Protein AF-A0AAF0UMP2-F1 (afdb_monomer)

Organism: Solanum verrucosum (NCBI:txid315347)

Structure (mmCIF, N/CA/C/O backbone):
data_AF-A0AAF0UMP2-F1
#
_entry.id   AF-A0AAF0UMP2-F1
#
loop_
_atom_site.group_PDB
_atom_site.id
_atom_site.type_symbol
_atom_site.label_atom_id
_atom_site.label_alt_id
_atom_site.label_comp_id
_atom_site.label_asym_id
_atom_site.label_entity_id
_atom_site.label_seq_id
_atom_site.pdbx_PDB_ins_code
_atom_site.Cartn_x
_atom_site.Cartn_y
_atom_site.Cartn_z
_atom_site.occupancy
_atom_site.B_iso_or_equiv
_atom_site.auth_seq_id
_atom_site.auth_comp_id
_atom_site.auth_asym_id
_atom_site.auth_atom_id
_atom_site.pdbx_PDB_model_num
ATOM 1 N N . MET A 1 1 ? -8.488 -4.282 -8.641 1.00 85.56 1 MET A N 1
ATOM 2 C CA . MET A 1 1 ? -7.227 -3.561 -8.348 1.00 85.56 1 MET A CA 1
ATOM 3 C C . MET A 1 1 ? -6.005 -4.369 -8.751 1.00 85.56 1 MET A C 1
ATOM 5 O O . MET A 1 1 ? -5.288 -3.914 -9.628 1.00 85.56 1 MET A O 1
ATOM 9 N N . VAL A 1 2 ? -5.789 -5.566 -8.189 1.00 91.12 2 VAL A N 1
ATOM 10 C CA . VAL A 1 2 ? -4.575 -6.364 -8.464 1.00 91.12 2 VAL A CA 1
ATOM 11 C C . VAL A 1 2 ? -4.440 -6.761 -9.937 1.00 91.12 2 VAL A C 1
ATOM 13 O O . VAL A 1 2 ? -3.387 -6.541 -10.520 1.00 91.12 2 VAL A O 1
ATOM 16 N N . TYR A 1 3 ? -5.507 -7.258 -10.574 1.00 93.19 3 TYR A N 1
ATOM 17 C CA . TYR A 1 3 ? -5.482 -7.595 -12.005 1.00 93.19 3 TYR A CA 1
ATOM 18 C C . TYR A 1 3 ? -5.082 -6.407 -12.893 1.00 93.19 3 TYR A C 1
ATOM 20 O O . TYR A 1 3 ? -4.170 -6.518 -13.706 1.00 93.19 3 TYR A O 1
ATOM 28 N N . THR A 1 4 ? -5.712 -5.248 -12.683 1.00 94.06 4 THR A N 1
ATOM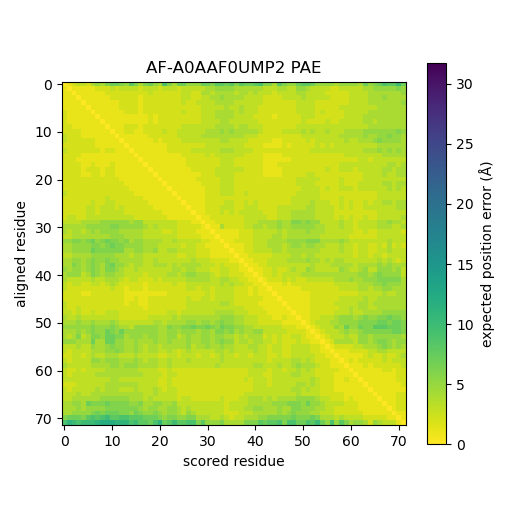 29 C CA . THR A 1 4 ? -5.386 -4.004 -13.394 1.00 94.06 4 THR A CA 1
ATOM 30 C C . THR A 1 4 ? -3.917 -3.636 -13.222 1.00 94.06 4 THR A C 1
ATOM 32 O O . THR A 1 4 ? -3.244 -3.328 -14.196 1.00 94.06 4 THR A O 1
ATOM 35 N N . ALA A 1 5 ? -3.393 -3.724 -12.000 1.00 94.94 5 ALA A N 1
ATOM 36 C CA . ALA A 1 5 ? -1.995 -3.436 -11.733 1.00 94.94 5 ALA A CA 1
ATOM 37 C C . ALA A 1 5 ? -1.040 -4.409 -12.443 1.00 94.94 5 ALA A C 1
ATOM 39 O O . ALA A 1 5 ? -0.066 -3.977 -13.048 1.00 94.94 5 ALA A O 1
ATOM 40 N N . MET A 1 6 ? -1.353 -5.710 -12.439 1.00 95.12 6 MET A N 1
ATOM 41 C CA . MET A 1 6 ? -0.576 -6.720 -13.166 1.00 95.12 6 MET A CA 1
ATOM 42 C C . MET A 1 6 ? -0.583 -6.490 -14.681 1.00 95.12 6 MET A C 1
ATOM 44 O O . MET A 1 6 ? 0.419 -6.746 -15.340 1.00 95.12 6 MET A O 1
ATOM 48 N N . LEU A 1 7 ? -1.689 -5.988 -15.238 1.00 97.12 7 LEU A N 1
ATOM 49 C CA . LEU A 1 7 ? -1.739 -5.555 -16.635 1.00 97.12 7 LEU A CA 1
ATOM 50 C C . LEU A 1 7 ? -0.851 -4.334 -16.884 1.00 97.12 7 LEU A C 1
ATOM 52 O O . LEU A 1 7 ? -0.082 -4.341 -17.839 1.00 97.12 7 LEU A O 1
ATOM 56 N N . LEU A 1 8 ? -0.920 -3.314 -16.023 1.00 97.12 8 LEU A N 1
ATOM 57 C CA . LEU A 1 8 ? -0.105 -2.101 -16.151 1.00 97.12 8 LEU A CA 1
ATOM 58 C C . LEU A 1 8 ? 1.398 -2.399 -16.077 1.00 97.12 8 LEU A C 1
ATOM 60 O O . LEU A 1 8 ? 2.166 -1.795 -16.821 1.00 97.12 8 LEU A O 1
ATOM 64 N N . LEU A 1 9 ? 1.818 -3.365 -15.255 1.00 96.88 9 LEU A N 1
ATOM 65 C CA . LEU A 1 9 ? 3.221 -3.792 -15.149 1.00 96.88 9 LEU A CA 1
ATOM 66 C C . LEU A 1 9 ? 3.807 -4.345 -16.452 1.00 96.88 9 LEU A C 1
ATOM 68 O O . LEU A 1 9 ? 5.025 -4.399 -16.585 1.00 96.88 9 LEU A O 1
ATOM 72 N N . LYS A 1 10 ? 2.975 -4.745 -17.421 1.00 97.25 10 LYS A N 1
ATOM 73 C CA . LYS A 1 10 ? 3.460 -5.158 -18.747 1.00 97.25 10 LYS A CA 1
ATOM 74 C C . LYS A 1 10 ? 3.948 -3.978 -19.592 1.00 97.25 10 LYS A C 1
ATOM 76 O O . LYS A 1 10 ? 4.652 -4.201 -20.570 1.00 97.25 10 LYS A O 1
ATOM 81 N N . TYR A 1 11 ? 3.555 -2.752 -19.241 1.00 97.62 11 TYR A N 1
ATOM 82 C CA . TYR A 1 11 ? 3.762 -1.557 -20.064 1.00 97.62 11 TYR A CA 1
ATOM 83 C C . TYR A 1 11 ? 4.437 -0.399 -19.317 1.00 97.62 11 TYR A C 1
ATOM 85 O O . TYR A 1 11 ? 4.994 0.486 -19.959 1.00 97.62 11 TYR A O 1
ATOM 93 N N . LEU A 1 12 ? 4.380 -0.373 -17.982 1.00 97.69 12 LEU A N 1
ATOM 94 C CA . LEU A 1 12 ? 4.847 0.736 -17.148 1.00 97.69 12 LEU A CA 1
ATOM 95 C C . LEU A 1 12 ? 5.865 0.268 -16.093 1.00 97.69 12 LEU A C 1
ATOM 97 O O . LEU A 1 12 ? 5.777 -0.866 -15.616 1.00 97.69 12 LEU A O 1
ATOM 101 N N . PRO A 1 13 ? 6.794 1.146 -15.664 1.00 97.56 13 PRO A N 1
ATOM 102 C CA . PRO A 1 13 ? 7.733 0.837 -14.589 1.00 97.56 13 PRO A CA 1
ATOM 103 C C . PRO A 1 13 ? 7.021 0.668 -13.237 1.00 97.56 13 PRO A C 1
ATOM 105 O O . PRO A 1 13 ? 5.992 1.295 -12.973 1.00 97.56 13 PRO A O 1
ATOM 108 N N . ILE A 1 14 ? 7.617 -0.139 -12.349 1.00 96.56 14 ILE A N 1
ATOM 109 C CA . ILE A 1 14 ? 7.051 -0.504 -11.035 1.00 96.56 14 ILE A CA 1
ATOM 110 C C . ILE A 1 14 ? 6.674 0.727 -10.205 1.00 96.56 14 ILE A C 1
ATOM 112 O O . ILE A 1 14 ? 5.567 0.782 -9.679 1.00 96.56 14 ILE A O 1
ATOM 116 N N . SER A 1 15 ? 7.545 1.738 -10.138 1.00 96.00 15 SER A N 1
ATOM 117 C CA . SER A 1 15 ? 7.308 2.961 -9.356 1.00 96.00 15 SER A CA 1
ATOM 118 C C . SER A 1 15 ? 6.049 3.716 -9.796 1.00 96.00 15 SER A C 1
ATOM 120 O O . SER A 1 15 ? 5.301 4.235 -8.961 1.00 96.00 15 SER A O 1
ATOM 122 N N . LEU A 1 16 ? 5.774 3.740 -11.105 1.00 97.19 16 LEU A N 1
ATOM 123 C CA . LEU A 1 16 ? 4.580 4.372 -11.651 1.00 97.19 16 LEU A CA 1
ATOM 124 C C . LEU A 1 16 ? 3.333 3.549 -11.327 1.00 97.19 16 LEU A C 1
ATOM 126 O O . LEU A 1 16 ? 2.342 4.113 -10.866 1.00 97.19 16 LEU A O 1
ATOM 130 N N . VAL A 1 17 ? 3.385 2.226 -11.510 1.00 97.25 17 VAL A N 1
ATOM 131 C CA . VAL A 1 17 ? 2.253 1.346 -11.178 1.00 97.25 17 VAL A CA 1
ATOM 132 C C . VAL A 1 17 ? 1.921 1.418 -9.690 1.00 97.25 17 VAL A C 1
ATOM 134 O O . VAL A 1 17 ? 0.757 1.600 -9.339 1.00 97.25 17 VAL A O 1
ATOM 137 N N . ASP A 1 18 ? 2.924 1.349 -8.819 1.00 95.75 18 ASP A N 1
ATOM 138 C CA . ASP A 1 18 ? 2.744 1.462 -7.372 1.00 95.75 18 ASP A CA 1
ATOM 139 C C . ASP A 1 18 ? 2.095 2.792 -6.983 1.00 95.75 18 ASP A C 1
ATOM 141 O O . ASP A 1 18 ? 1.119 2.807 -6.230 1.00 95.75 18 ASP A O 1
ATOM 145 N N . THR A 1 19 ? 2.561 3.903 -7.558 1.00 95.38 19 THR A N 1
ATOM 146 C CA 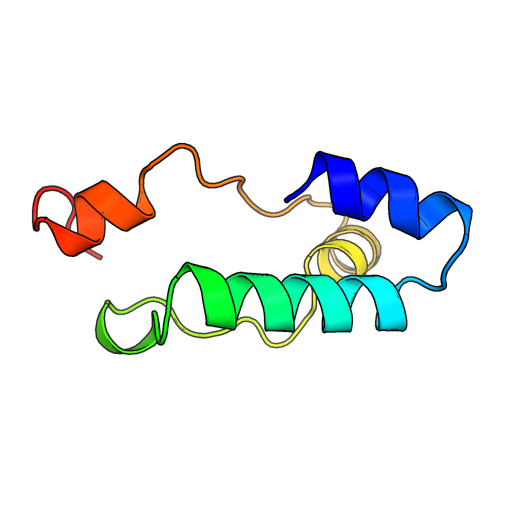. THR A 1 19 ? 1.979 5.229 -7.306 1.00 95.38 19 THR A CA 1
ATOM 147 C C . THR A 1 19 ? 0.523 5.308 -7.774 1.00 95.38 19 THR A C 1
ATOM 149 O O . THR A 1 19 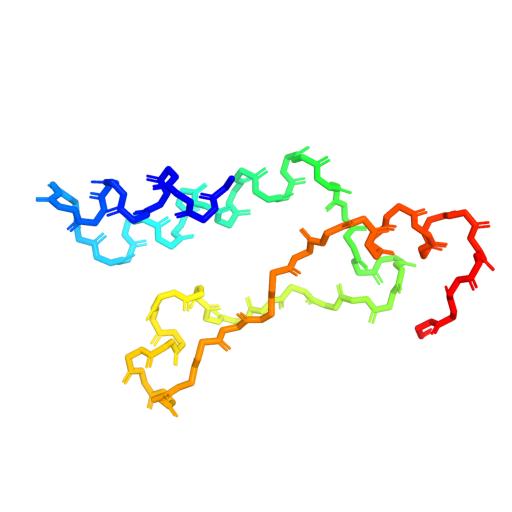? -0.335 5.829 -7.056 1.00 95.38 19 THR A O 1
ATOM 152 N N . LEU A 1 20 ? 0.218 4.791 -8.969 1.00 95.88 20 LEU A N 1
ATOM 153 C CA . LEU A 1 20 ? -1.138 4.792 -9.529 1.00 95.88 20 LEU A CA 1
ATOM 154 C C . LEU A 1 20 ? -2.098 3.963 -8.674 1.00 95.88 20 LEU A C 1
ATOM 156 O O . LEU A 1 20 ? -3.194 4.420 -8.344 1.00 95.88 20 LEU A O 1
ATOM 160 N N . ILE A 1 21 ? -1.680 2.761 -8.280 1.00 94.75 21 ILE A N 1
ATOM 161 C CA . ILE A 1 21 ? -2.507 1.857 -7.481 1.00 94.75 21 ILE A CA 1
ATOM 162 C C . ILE A 1 21 ? -2.683 2.383 -6.058 1.00 94.75 21 ILE A C 1
ATOM 164 O O . ILE A 1 21 ? -3.795 2.300 -5.541 1.00 94.75 21 ILE A O 1
ATOM 168 N N . ALA A 1 22 ? -1.657 2.983 -5.448 1.00 92.62 22 ALA A N 1
ATOM 169 C CA . ALA A 1 22 ? -1.770 3.614 -4.133 1.00 92.62 22 ALA A CA 1
ATOM 170 C C . ALA A 1 22 ? -2.756 4.794 -4.147 1.00 92.62 22 ALA A C 1
ATOM 172 O O . ALA A 1 22 ? -3.619 4.892 -3.271 1.00 92.62 22 ALA A O 1
ATOM 173 N N . LYS A 1 23 ? -2.698 5.655 -5.174 1.00 93.00 23 LYS A N 1
ATOM 174 C CA . LYS A 1 23 ? -3.667 6.750 -5.352 1.00 93.00 23 LYS A CA 1
ATOM 175 C C . LYS A 1 23 ? -5.085 6.223 -5.560 1.00 93.00 23 LYS A C 1
ATOM 177 O O . LYS A 1 23 ? -6.013 6.708 -4.917 1.00 93.00 23 LYS A O 1
ATOM 182 N N . TYR A 1 24 ? -5.251 5.207 -6.407 1.00 93.06 24 TYR A N 1
ATOM 183 C CA . TYR A 1 24 ? -6.552 4.576 -6.630 1.00 93.06 24 TYR A CA 1
ATOM 184 C C . TYR A 1 24 ? -7.098 3.910 -5.356 1.00 93.06 24 TYR A C 1
ATOM 186 O O . TYR A 1 24 ? -8.287 4.028 -5.069 1.00 93.06 24 TYR A O 1
ATOM 194 N N . ALA A 1 25 ? -6.241 3.265 -4.556 1.00 91.69 25 ALA A N 1
ATOM 195 C CA . ALA A 1 25 ? -6.614 2.681 -3.268 1.00 91.69 25 ALA A CA 1
ATOM 196 C C . ALA A 1 25 ? -7.132 3.751 -2.302 1.00 91.69 25 ALA A C 1
ATOM 198 O O . ALA A 1 25 ? -8.215 3.594 -1.744 1.00 91.69 25 ALA A O 1
ATOM 199 N N . LYS A 1 26 ? -6.398 4.863 -2.160 1.00 90.56 26 LYS A N 1
ATOM 200 C CA . LYS A 1 26 ? -6.796 5.986 -1.302 1.00 90.56 26 LYS A CA 1
ATOM 201 C C . LYS A 1 26 ? -8.110 6.620 -1.762 1.00 90.56 26 LYS A C 1
ATOM 203 O O . LYS A 1 26 ? -8.952 6.934 -0.931 1.00 90.56 26 LYS A O 1
ATOM 208 N N . PHE A 1 27 ? -8.316 6.754 -3.073 1.00 93.19 27 PHE A N 1
ATOM 209 C CA . PHE A 1 27 ? -9.583 7.235 -3.630 1.00 93.19 27 PHE A CA 1
ATOM 210 C C . PHE A 1 27 ? -10.748 6.279 -3.335 1.00 93.19 27 PHE A C 1
ATOM 212 O O . PHE A 1 27 ? -11.818 6.723 -2.932 1.00 93.19 27 PHE A O 1
ATOM 219 N N . LYS A 1 28 ? -10.544 4.967 -3.502 1.00 92.38 28 LYS A N 1
ATOM 220 C CA . LYS A 1 28 ? -11.593 3.959 -3.303 1.00 92.38 28 LYS A CA 1
ATOM 221 C C . LYS A 1 28 ? -11.961 3.765 -1.831 1.00 92.38 28 LYS A C 1
ATOM 223 O O . LYS A 1 28 ? -13.137 3.636 -1.504 1.00 92.38 28 LYS A O 1
ATOM 228 N N . PHE A 1 29 ? -10.965 3.668 -0.956 1.00 91.25 29 PHE A N 1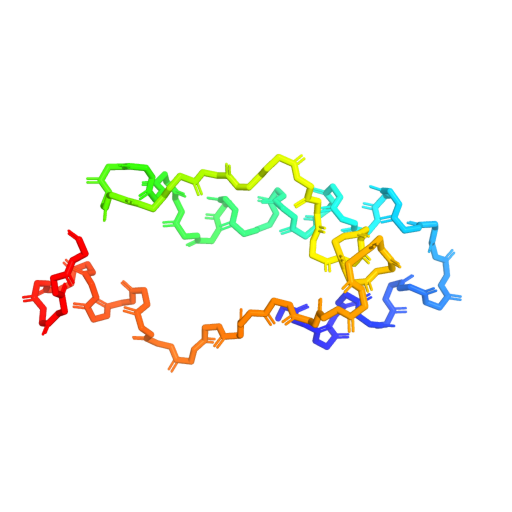
ATOM 229 C 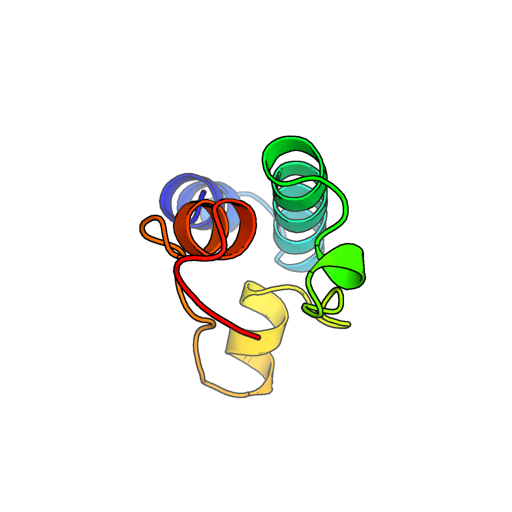CA . PHE A 1 29 ? -11.172 3.274 0.437 1.00 91.25 29 PHE A CA 1
ATOM 230 C C . PHE A 1 29 ? -11.214 4.452 1.412 1.00 91.25 29 PHE A C 1
ATOM 232 O O . PHE A 1 29 ? -11.737 4.279 2.515 1.00 91.25 29 PHE A O 1
ATOM 239 N N . GLY A 1 30 ? -10.740 5.631 1.005 1.00 91.50 30 GLY A N 1
ATOM 240 C CA . GLY A 1 30 ? -10.608 6.801 1.866 1.00 91.50 30 GLY A CA 1
ATOM 241 C C . GLY A 1 30 ? -9.361 6.739 2.750 1.00 91.50 30 GLY A C 1
ATOM 242 O O . GLY A 1 30 ? -8.399 6.023 2.461 1.00 91.50 30 GLY A O 1
ATOM 243 N N . ASN A 1 31 ? -9.369 7.517 3.833 1.00 91.38 31 ASN A N 1
ATOM 244 C CA . ASN A 1 31 ? -8.299 7.513 4.824 1.00 91.38 31 ASN A CA 1
ATOM 245 C C . ASN A 1 31 ? -8.456 6.326 5.787 1.00 91.38 31 ASN A C 1
ATOM 247 O O . ASN A 1 31 ? -9.245 6.379 6.723 1.00 91.38 31 ASN A O 1
ATOM 251 N N . LEU A 1 32 ? -7.692 5.254 5.570 1.00 93.00 32 LEU A N 1
ATOM 252 C CA . LEU A 1 32 ? -7.737 4.069 6.435 1.00 93.00 32 LEU A CA 1
ATOM 253 C C . LEU A 1 32 ? -6.971 4.244 7.758 1.00 93.00 32 LEU A C 1
ATOM 255 O O . LEU A 1 32 ? -7.147 3.429 8.662 1.00 93.00 32 LEU A O 1
ATOM 259 N N . ALA A 1 33 ? -6.181 5.315 7.912 1.00 92.44 33 ALA A N 1
ATOM 260 C CA . ALA A 1 33 ? -5.459 5.582 9.157 1.00 92.44 33 ALA A CA 1
ATOM 261 C C . ALA A 1 33 ? -6.417 5.831 10.335 1.00 92.44 33 ALA A C 1
ATOM 263 O O . ALA A 1 33 ? -6.125 5.434 11.458 1.00 92.44 33 ALA A O 1
ATOM 264 N N . GLU A 1 34 ? -7.594 6.406 10.065 1.00 90.50 34 GLU A N 1
ATOM 265 C CA . GLU A 1 34 ? -8.677 6.586 11.047 1.00 90.50 34 GLU A CA 1
ATOM 266 C C . GLU A 1 34 ? -9.248 5.252 11.552 1.00 90.50 34 GLU A C 1
ATOM 268 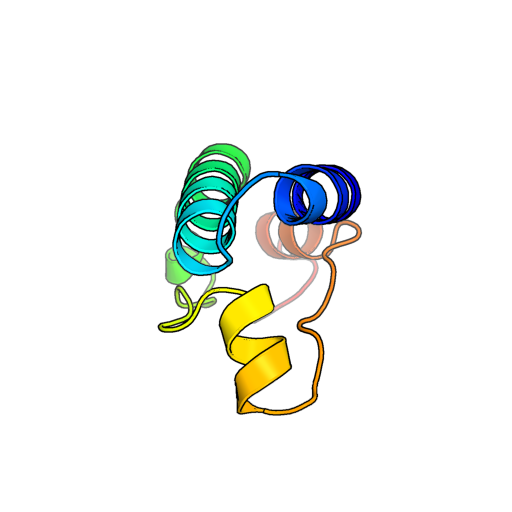O O . GLU A 1 34 ? -9.832 5.195 12.629 1.00 90.50 34 GLU A O 1
ATOM 273 N N . LEU A 1 35 ? -9.043 4.170 10.795 1.00 90.94 35 LEU A N 1
ATOM 274 C CA . LEU A 1 35 ? -9.445 2.806 11.141 1.00 90.94 35 LEU A CA 1
ATOM 275 C C . LEU A 1 35 ? -8.282 1.983 11.724 1.00 90.94 35 LEU A C 1
ATOM 277 O O . LEU A 1 35 ? -8.378 0.761 11.789 1.00 90.94 35 LEU A O 1
ATOM 281 N N . GLY A 1 36 ? -7.162 2.622 12.087 1.00 91.06 36 GLY A N 1
ATOM 282 C CA . GLY A 1 36 ? -5.974 1.949 12.625 1.00 91.06 36 GLY A CA 1
ATOM 283 C C . GLY A 1 36 ? -5.067 1.301 11.572 1.00 91.06 36 GLY A C 1
ATOM 284 O O . GLY A 1 36 ? -4.114 0.615 11.931 1.00 91.06 36 GLY A O 1
ATOM 285 N N . ILE A 1 37 ? -5.320 1.523 10.276 1.00 91.56 37 ILE A N 1
ATOM 286 C CA . ILE A 1 37 ? -4.524 0.949 9.181 1.00 91.56 37 ILE A CA 1
ATOM 287 C C . ILE A 1 37 ? -3.678 2.055 8.538 1.00 91.56 37 ILE A C 1
ATOM 289 O O . ILE A 1 37 ? -4.189 2.819 7.711 1.00 91.56 37 ILE A O 1
ATOM 293 N N . PRO A 1 38 ? -2.385 2.171 8.889 1.00 90.69 38 PRO A N 1
ATOM 294 C CA . PRO A 1 38 ? -1.522 3.195 8.320 1.00 90.69 38 PRO A CA 1
ATOM 295 C C . PRO A 1 38 ? -1.238 2.930 6.837 1.00 90.69 38 PRO A C 1
ATOM 297 O O . PRO A 1 38 ? -1.208 1.790 6.369 1.00 90.69 38 PRO A O 1
ATOM 300 N N . GLN A 1 39 ? -0.992 4.009 6.094 1.00 88.56 39 GLN A N 1
ATOM 301 C CA . GLN A 1 39 ? -0.549 3.913 4.707 1.00 88.56 39 GLN A CA 1
ATOM 302 C C . GLN A 1 39 ? 0.858 3.284 4.664 1.00 88.56 39 GLN A C 1
ATOM 304 O O . GLN A 1 39 ? 1.735 3.743 5.396 1.00 88.56 39 GLN A O 1
ATOM 309 N N . PRO A 1 40 ? 1.104 2.274 3.812 1.00 89.62 40 PRO A N 1
ATOM 310 C CA . PRO A 1 40 ? 2.434 1.691 3.674 1.00 89.62 40 PRO A CA 1
ATOM 311 C C . PRO A 1 40 ? 3.419 2.677 3.027 1.00 89.62 40 PRO A C 1
ATOM 313 O O . PRO A 1 40 ? 3.039 3.459 2.152 1.00 89.62 40 PRO A O 1
ATOM 316 N N . GLU A 1 41 ? 4.688 2.605 3.439 1.00 89.31 41 GLU A N 1
ATOM 317 C CA . GLU A 1 41 ? 5.788 3.423 2.897 1.00 89.31 41 GLU A CA 1
ATOM 318 C C . GLU A 1 41 ? 6.182 2.998 1.474 1.00 89.31 41 GLU A C 1
ATOM 320 O O . GLU A 1 41 ? 6.485 3.835 0.626 1.00 89.31 41 GLU A O 1
ATOM 325 N N . GLU A 1 42 ? 6.134 1.692 1.200 1.00 91.19 42 GLU A N 1
ATOM 326 C CA . GLU A 1 42 ? 6.420 1.109 -0.109 1.00 91.19 42 GLU A CA 1
ATOM 327 C C . GLU A 1 42 ? 5.132 0.658 -0.807 1.00 91.19 42 GLU A C 1
ATOM 329 O O . GLU A 1 42 ? 4.186 0.161 -0.188 1.00 91.19 42 GLU A O 1
ATOM 334 N N . GLY A 1 43 ? 5.110 0.794 -2.133 1.00 92.88 43 GLY A N 1
ATOM 335 C CA . GLY A 1 43 ? 4.026 0.266 -2.948 1.00 92.88 43 GLY A CA 1
ATOM 336 C C . GLY A 1 43 ? 4.008 -1.268 -2.985 1.00 92.88 43 GLY A C 1
ATOM 337 O O . GLY A 1 43 ? 5.021 -1.920 -2.721 1.00 92.88 43 GLY A O 1
ATOM 338 N N . PRO A 1 44 ? 2.857 -1.877 -3.316 1.00 93.94 44 PRO A N 1
ATOM 339 C CA . PRO A 1 44 ? 2.666 -3.321 -3.219 1.00 93.94 44 PRO A CA 1
ATOM 340 C C . PRO A 1 44 ? 3.621 -4.144 -4.095 1.00 93.94 44 PRO A C 1
ATOM 342 O O . PRO A 1 44 ? 3.967 -5.270 -3.726 1.00 93.94 44 PRO A O 1
ATOM 345 N N . PHE A 1 45 ? 4.050 -3.619 -5.245 1.00 95.44 45 PHE A N 1
ATOM 346 C CA . PHE A 1 45 ? 4.961 -4.324 -6.147 1.00 95.44 45 PHE A CA 1
ATOM 347 C C . PHE A 1 45 ? 6.423 -4.088 -5.786 1.00 95.44 45 PHE A C 1
ATOM 349 O O . PHE A 1 45 ? 7.190 -5.051 -5.797 1.00 95.44 45 PHE A O 1
ATOM 356 N N . SER A 1 46 ? 6.796 -2.871 -5.385 1.00 95.38 46 SER A N 1
ATOM 357 C CA . SER A 1 46 ? 8.121 -2.594 -4.815 1.00 95.38 46 SER A CA 1
ATOM 358 C C . SER A 1 46 ? 8.368 -3.455 -3.579 1.00 95.38 46 SER A C 1
ATOM 360 O O . SER A 1 46 ? 9.382 -4.146 -3.525 1.00 95.38 46 SER A O 1
ATOM 362 N N . PHE A 1 47 ? 7.389 -3.537 -2.671 1.00 94.81 47 PHE A N 1
ATOM 363 C CA . PHE A 1 47 ? 7.442 -4.404 -1.493 1.00 94.81 47 PHE A CA 1
ATOM 364 C C . PHE A 1 47 ? 7.618 -5.880 -1.871 1.00 94.81 47 PHE A C 1
ATOM 366 O O . PHE A 1 47 ? 8.405 -6.608 -1.265 1.00 94.81 47 PHE A O 1
ATOM 373 N N . LYS A 1 48 ? 6.910 -6.340 -2.910 1.00 93.62 48 LYS A N 1
ATOM 374 C CA . LYS A 1 48 ? 7.045 -7.715 -3.403 1.00 93.62 48 LYS A CA 1
ATOM 375 C C . LYS A 1 48 ? 8.452 -8.010 -3.911 1.00 93.62 48 LYS A C 1
ATOM 377 O O . LYS A 1 48 ? 8.967 -9.092 -3.635 1.00 93.62 48 LYS A O 1
ATOM 382 N N . VAL A 1 49 ? 9.056 -7.078 -4.643 1.00 94.25 49 VAL A N 1
ATOM 383 C CA . VAL A 1 49 ? 10.420 -7.224 -5.165 1.00 94.25 49 VAL A CA 1
ATOM 384 C C . VAL A 1 49 ? 11.450 -7.138 -4.037 1.00 94.25 49 VAL A C 1
ATOM 386 O O . VAL A 1 49 ? 12.355 -7.965 -3.991 1.00 94.25 49 VAL A O 1
ATOM 389 N N . SER A 1 50 ? 11.296 -6.193 -3.106 1.00 94.50 50 SER A N 1
ATOM 390 C CA . SER A 1 50 ? 12.262 -5.935 -2.030 1.00 94.50 50 SER A CA 1
ATOM 391 C C . SER A 1 50 ? 12.222 -6.993 -0.921 1.00 94.50 50 SER A C 1
ATOM 393 O O . SER A 1 50 ? 13.267 -7.393 -0.409 1.00 94.50 50 SER A O 1
ATOM 395 N N . LYS A 1 51 ? 11.029 -7.471 -0.542 1.00 93.94 51 LYS A N 1
ATOM 396 C CA . LYS A 1 51 ? 10.830 -8.425 0.567 1.00 93.94 51 LYS A CA 1
ATOM 397 C C . LYS A 1 51 ? 10.549 -9.858 0.117 1.00 93.94 51 LYS A C 1
ATOM 399 O O . LYS A 1 51 ? 10.447 -10.747 0.962 1.00 93.94 51 LYS A O 1
ATOM 404 N N . GLY A 1 52 ? 10.365 -10.097 -1.183 1.00 93.56 52 GLY A N 1
ATOM 405 C CA . GLY A 1 52 ? 10.047 -11.420 -1.734 1.00 93.56 52 GLY A CA 1
ATOM 406 C C . GLY A 1 52 ? 8.660 -11.953 -1.348 1.00 93.56 52 GLY A C 1
ATOM 407 O O . GLY A 1 52 ? 8.386 -13.140 -1.521 1.00 93.56 52 GLY A O 1
ATOM 408 N N . ARG A 1 53 ? 7.773 -11.107 -0.803 1.00 90.44 53 ARG A N 1
ATOM 409 C CA . ARG A 1 53 ? 6.428 -11.487 -0.341 1.00 90.44 53 ARG A CA 1
ATOM 410 C C . ARG A 1 53 ? 5.383 -10.547 -0.915 1.00 90.44 53 ARG A C 1
ATOM 412 O O . ARG A 1 53 ? 5.575 -9.339 -0.935 1.00 90.44 53 ARG A O 1
ATOM 419 N N . SER A 1 54 ? 4.264 -11.101 -1.369 1.00 89.06 54 SER A N 1
ATOM 420 C CA . SER A 1 54 ? 3.163 -10.276 -1.875 1.00 89.06 54 SER A CA 1
ATOM 421 C C . SER A 1 54 ? 2.308 -9.761 -0.710 1.00 89.06 54 SER A C 1
ATOM 423 O O . SER A 1 54 ? 2.064 -10.525 0.226 1.00 89.06 54 SER A O 1
ATOM 425 N N . PRO A 1 55 ? 1.836 -8.505 -0.759 1.00 87.62 55 PRO A N 1
ATOM 426 C CA . PRO A 1 55 ? 0.882 -7.995 0.218 1.00 87.62 55 PRO A CA 1
ATOM 427 C C . PRO A 1 55 ? -0.484 -8.686 0.085 1.00 87.62 55 PRO A C 1
ATOM 429 O O . PRO A 1 55 ? -0.789 -9.326 -0.926 1.00 87.62 55 PRO A O 1
ATOM 432 N N . ILE A 1 56 ? -1.308 -8.546 1.124 1.00 88.94 56 ILE A N 1
ATOM 433 C CA . ILE A 1 56 ? -2.623 -9.189 1.230 1.00 88.94 56 ILE A CA 1
ATOM 434 C C . ILE A 1 56 ? -3.641 -8.469 0.334 1.00 88.94 56 ILE A C 1
ATOM 436 O O . ILE A 1 56 ? -3.633 -7.243 0.216 1.00 88.94 56 ILE A O 1
ATOM 440 N N . ILE A 1 57 ? -4.529 -9.239 -0.298 1.00 90.88 57 ILE A N 1
ATOM 441 C CA . ILE A 1 57 ? -5.617 -8.719 -1.131 1.00 90.88 57 ILE A CA 1
ATOM 442 C C . ILE A 1 57 ? -6.870 -8.573 -0.271 1.00 90.88 57 ILE A C 1
ATOM 444 O O . ILE A 1 57 ? -7.320 -9.542 0.337 1.00 90.88 57 ILE A O 1
ATOM 448 N N . ASP A 1 58 ? -7.456 -7.378 -0.261 1.00 92.00 58 ASP A N 1
ATOM 449 C CA . ASP A 1 58 ? -8.756 -7.165 0.368 1.00 92.00 58 ASP A CA 1
ATOM 450 C C . ASP A 1 58 ? -9.878 -7.838 -0.441 1.00 92.00 58 ASP A C 1
ATOM 452 O O . ASP A 1 58 ? -10.032 -7.602 -1.643 1.00 92.00 58 ASP A O 1
ATOM 456 N N . VAL A 1 59 ? -10.666 -8.666 0.245 1.00 93.31 59 VAL A N 1
ATOM 457 C CA . VAL A 1 59 ? -11.854 -9.363 -0.280 1.00 93.31 59 VAL A CA 1
ATOM 458 C C . VAL A 1 59 ? -13.135 -8.919 0.444 1.00 93.31 59 VAL A C 1
ATOM 460 O O . VAL A 1 59 ? -14.111 -9.663 0.492 1.00 93.31 59 VAL A O 1
ATOM 463 N N . GLY A 1 60 ? -13.128 -7.718 1.037 1.00 93.94 60 GLY A N 1
ATOM 464 C CA . GLY A 1 60 ? -14.223 -7.172 1.850 1.00 93.94 60 GLY A CA 1
ATOM 465 C C . GLY A 1 60 ? -13.909 -7.085 3.348 1.00 93.94 60 GLY A C 1
ATOM 466 O O . GLY A 1 60 ? -14.816 -6.900 4.157 1.00 93.94 60 GLY A O 1
ATOM 467 N N . ALA A 1 61 ? -12.643 -7.228 3.748 1.00 94.62 61 ALA A N 1
ATOM 468 C CA . ALA A 1 61 ? -1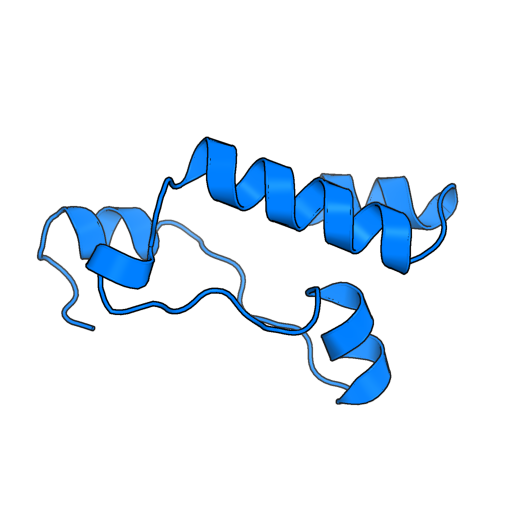2.222 -7.019 5.130 1.00 94.62 61 ALA A CA 1
ATOM 469 C C . ALA A 1 61 ? -12.332 -5.539 5.511 1.00 94.62 61 ALA A C 1
ATOM 471 O O . ALA A 1 61 ? -12.832 -5.231 6.590 1.00 94.62 61 ALA A O 1
ATOM 472 N N . ILE A 1 62 ? -11.949 -4.627 4.610 1.00 94.06 62 ILE A N 1
ATOM 473 C CA . ILE A 1 62 ? -12.053 -3.178 4.845 1.00 94.06 62 ILE A CA 1
ATOM 474 C C . ILE A 1 62 ? -13.500 -2.772 5.155 1.00 94.06 62 ILE A C 1
ATOM 476 O O . ILE A 1 62 ? -13.734 -2.008 6.089 1.00 94.06 62 ILE A O 1
ATOM 480 N N . ASP A 1 63 ? -14.477 -3.313 4.427 1.00 94.69 63 ASP A N 1
ATOM 481 C CA . ASP A 1 63 ? -15.892 -3.004 4.663 1.00 94.69 63 ASP A CA 1
ATOM 482 C C . ASP A 1 63 ? -16.366 -3.534 6.021 1.00 94.69 63 ASP A C 1
ATOM 484 O O . ASP A 1 63 ? -17.049 -2.831 6.763 1.00 94.69 63 ASP A O 1
ATOM 488 N N . LYS A 1 64 ? -15.940 -4.741 6.408 1.00 96.12 64 LYS A N 1
ATOM 489 C CA . LYS A 1 64 ? -16.238 -5.301 7.735 1.00 96.12 64 LYS A CA 1
ATOM 490 C C . LYS A 1 64 ? -15.612 -4.493 8.873 1.00 96.12 64 LYS A C 1
ATOM 492 O O . LYS A 1 64 ? -16.241 -4.349 9.919 1.00 96.12 64 LYS A O 1
ATOM 497 N N . ILE A 1 65 ? -14.411 -3.949 8.670 1.00 95.25 65 ILE A N 1
ATOM 498 C CA . ILE A 1 65 ? -13.751 -3.051 9.630 1.00 95.25 65 ILE A CA 1
ATOM 499 C C . ILE A 1 65 ? -14.552 -1.753 9.765 1.00 95.25 65 ILE A C 1
ATOM 501 O O . ILE A 1 65 ? -14.872 -1.341 10.876 1.00 95.25 65 ILE A O 1
ATOM 505 N N . LYS A 1 66 ? -14.971 -1.155 8.642 1.00 92.62 66 LYS A N 1
ATOM 506 C CA . LYS A 1 66 ? -15.829 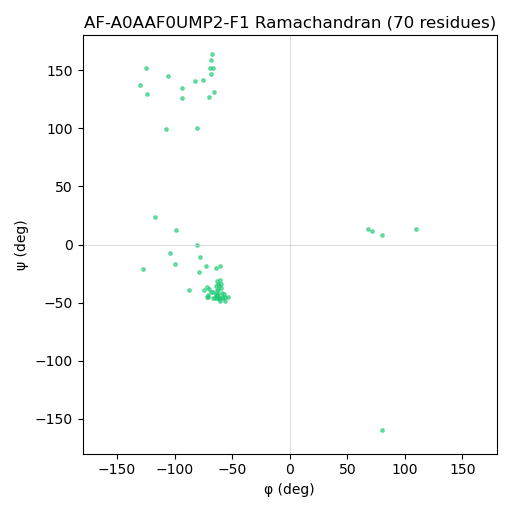0.044 8.639 1.00 92.62 66 LYS A CA 1
ATOM 507 C C . LYS A 1 66 ? -17.174 -0.178 9.336 1.00 92.62 66 LYS A C 1
ATOM 509 O O . LYS A 1 66 ? -17.682 0.736 9.972 1.00 92.62 66 LYS A O 1
ATOM 514 N N . LEU A 1 67 ? -17.739 -1.382 9.237 1.00 95.62 67 LEU A N 1
ATOM 515 C CA . LEU A 1 67 ? -18.985 -1.774 9.908 1.00 95.62 67 LEU A CA 1
ATOM 516 C C . LEU A 1 67 ? -18.798 -2.166 11.387 1.00 95.62 67 LEU A C 1
ATOM 518 O O . LEU A 1 67 ? -19.769 -2.556 12.032 1.00 95.62 67 LEU A O 1
ATOM 522 N N . GLY A 1 68 ? -17.573 -2.123 11.922 1.00 94.12 68 GLY A N 1
ATOM 523 C CA . GLY A 1 68 ? -17.273 -2.526 13.300 1.00 94.12 68 GLY A CA 1
ATOM 524 C C . GLY A 1 68 ? -17.354 -4.036 13.557 1.00 94.12 68 GLY A C 1
ATOM 525 O O . GLY A 1 68 ? -17.322 -4.467 14.706 1.00 94.12 68 GLY A O 1
ATOM 526 N N . GLN A 1 69 ? -17.450 -4.857 12.505 1.00 96.88 69 GLN A N 1
ATOM 527 C CA . GLN A 1 69 ? -17.492 -6.322 12.608 1.00 96.88 69 GLN A CA 1
ATOM 528 C C . GLN A 1 69 ? -16.099 -6.929 12.828 1.00 96.88 69 GLN A C 1
ATOM 530 O O . GLN A 1 69 ? -15.979 -8.043 13.333 1.00 96.88 69 GLN A O 1
ATOM 535 N N . ILE A 1 70 ? -15.047 -6.208 12.427 1.00 94.50 70 ILE A N 1
ATOM 536 C CA . ILE A 1 70 ? -13.643 -6.558 12.658 1.00 94.50 70 ILE A CA 1
ATOM 537 C C . ILE A 1 70 ? -12.987 -5.387 13.384 1.00 94.50 70 ILE A C 1
ATOM 539 O O . ILE A 1 70 ? -13.089 -4.246 12.938 1.00 94.50 70 ILE A O 1
ATOM 543 N N . LYS A 1 71 ? -12.299 -5.685 14.487 1.00 90.75 71 LYS A N 1
ATOM 544 C CA . LYS A 1 71 ? -11.493 -4.720 15.235 1.00 90.75 71 LYS A CA 1
ATOM 545 C C . LYS A 1 71 ? -10.045 -4.777 14.747 1.00 90.75 71 LYS A C 1
ATOM 547 O O . LYS A 1 71 ? -9.511 -5.874 14.581 1.00 90.75 71 LYS A O 1
ATOM 552 N N . VAL A 1 72 ? -9.447 -3.607 14.536 1.00 88.50 72 VAL A N 1
ATOM 553 C CA . VAL A 1 72 ? -8.040 -3.408 14.156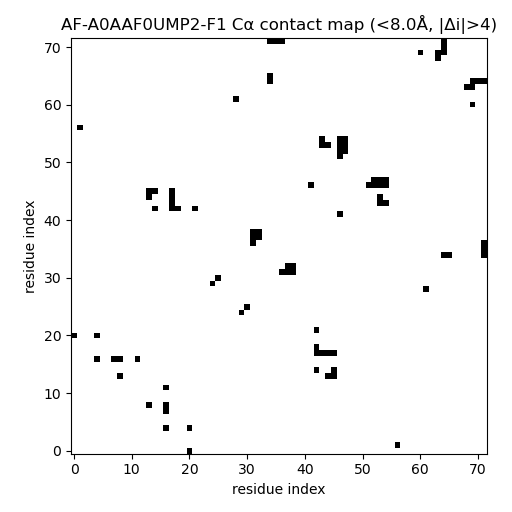 1.00 88.50 72 VAL A CA 1
ATOM 554 C C . VAL A 1 72 ? -7.345 -2.613 15.248 1.00 88.50 72 VAL A C 1
ATOM 556 O O . VAL A 1 72 ? -8.030 -1.760 15.860 1.00 88.50 72 VAL A O 1
#

pLDDT: mean 93.33, std 2.71, range [85.56, 97.69]

InterPro domains:
  IPR050982 Auxin biosynthesis and cation transport [PTHR43539] (2-71)

Mean predicted aligned error: 2.94 Å

Foldseek 3Di:
DVVVLVVVVVPDDPVVSQVVVLVVCCVVLPDCVVLVDDRDPDGQVRCCVVVVDGDDDDPCVSVCSVVVVDHD

Secondary structure (DSSP, 8-state):
-HHHHHHHTTTS-HHHHHHHHHHHHHHHH--GGGGT-PPPSS-HHHHHHHHS-PPPPPSSHHHHHHTTSS--

Sequence (72 aa):
MVYTAMLLLKYLPISLVDTLIAKYAKFKFGNLAELGIPQPEEGPFSFKVSKGRSPIIDVGAIDKIKLGQIKV

Solvent-accessible surface area (backbone atoms only — not comparable to full-atom values): 4502 Å² total; per-residue (Å²): 109,69,68,60,50,60,57,44,56,77,80,45,59,64,73,58,48,25,52,52,52,52,53,51,46,41,69,75,72,44,77,43,52,86,61,67,44,69,82,72,94,62,35,62,60,56,38,23,70,77,69,72,46,76,71,87,79,82,86,57,57,67,59,35,38,76,69,66,77,42,89,109

Radius of gyration: 13.04 Å; Cα contacts (8 Å, |Δi|>4): 48; chains: 1; bounding box: 31×19×35 Å